Protein AF-A0A9P5UI09-F1 (afdb_monomer_lite)

Structure (mmCIF, N/CA/C/O backbone):
data_AF-A0A9P5UI09-F1
#
_entry.id   AF-A0A9P5UI09-F1
#
loop_
_atom_site.group_PDB
_atom_site.id
_atom_site.type_symbol
_atom_site.label_atom_id
_atom_site.label_alt_id
_atom_site.label_comp_id
_atom_site.label_asym_id
_atom_site.label_entity_id
_atom_site.label_seq_id
_atom_site.pdbx_PDB_ins_code
_atom_site.Cartn_x
_atom_site.Cartn_y
_atom_site.Cartn_z
_atom_si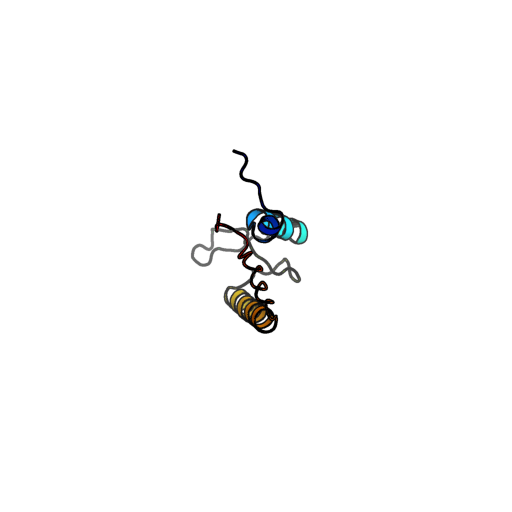te.occupancy
_atom_site.B_iso_or_equiv
_atom_site.auth_seq_id
_atom_site.auth_comp_id
_atom_site.auth_asym_id
_atom_site.auth_atom_id
_atom_site.pdbx_PDB_model_num
ATOM 1 N N . MET A 1 1 ? 8.221 21.945 28.115 1.00 34.16 1 MET A N 1
ATOM 2 C CA . MET A 1 1 ? 7.218 20.974 28.604 1.00 34.16 1 MET A CA 1
ATOM 3 C C . MET A 1 1 ? 7.232 19.784 27.663 1.00 34.16 1 MET A C 1
ATOM 5 O O . MET A 1 1 ? 7.188 20.030 26.461 1.00 34.16 1 MET A O 1
ATOM 9 N N . PRO A 1 2 ? 7.373 18.535 28.134 1.00 44.19 2 PRO A N 1
ATOM 10 C CA . PRO A 1 2 ? 7.250 17.401 27.233 1.00 44.19 2 PRO A CA 1
ATOM 11 C C . PRO A 1 2 ? 5.795 17.365 26.759 1.00 44.19 2 PRO A C 1
ATOM 13 O O . PRO A 1 2 ? 4.876 17.337 27.575 1.00 44.19 2 PRO A O 1
ATOM 16 N N . VAL A 1 3 ? 5.585 17.446 25.446 1.00 49.31 3 VAL A N 1
ATOM 17 C CA . VAL A 1 3 ? 4.269 17.238 24.838 1.00 49.31 3 VAL A CA 1
ATOM 18 C C . VAL A 1 3 ? 3.899 15.792 25.143 1.00 49.31 3 VAL A C 1
ATOM 20 O O . VAL A 1 3 ? 4.460 14.868 24.554 1.00 49.31 3 VAL A O 1
ATOM 23 N N . GLY A 1 4 ? 3.039 15.597 26.141 1.00 42.91 4 GLY A N 1
ATOM 24 C CA . GLY A 1 4 ? 2.504 14.288 26.478 1.00 42.91 4 GLY A CA 1
ATOM 25 C C . GLY A 1 4 ? 1.780 13.748 25.255 1.00 42.91 4 GLY A C 1
ATOM 26 O O . GLY A 1 4 ? 0.707 14.237 24.922 1.00 42.91 4 GLY A O 1
ATOM 27 N N . ARG A 1 5 ? 2.384 12.776 24.562 1.00 55.16 5 ARG A N 1
ATOM 28 C CA . ARG A 1 5 ? 1.680 12.002 23.538 1.00 55.16 5 ARG A CA 1
ATOM 29 C C . ARG A 1 5 ? 0.588 11.237 24.266 1.00 55.16 5 ARG A C 1
ATOM 31 O O . ARG A 1 5 ? 0.896 10.372 25.089 1.00 55.16 5 ARG A O 1
ATOM 38 N N . HIS A 1 6 ? -0.670 11.569 24.012 1.00 55.47 6 HIS A N 1
ATOM 39 C CA . HIS A 1 6 ? -1.768 10.771 24.522 1.00 55.47 6 HIS A CA 1
ATOM 40 C C . HIS A 1 6 ? -1.616 9.361 23.915 1.00 55.47 6 HIS A C 1
ATOM 42 O O . HIS A 1 6 ? -1.291 9.249 22.732 1.00 55.47 6 HIS A O 1
ATOM 48 N N . PRO A 1 7 ? -1.836 8.257 24.651 1.00 58.25 7 PRO A N 1
ATOM 49 C CA . PRO A 1 7 ? -1.684 6.898 24.107 1.00 58.25 7 PRO A CA 1
ATOM 50 C C . PRO A 1 7 ? -2.529 6.641 22.847 1.00 58.25 7 PRO A C 1
ATOM 52 O O . PRO A 1 7 ? -2.218 5.765 22.045 1.00 58.25 7 PRO A O 1
ATOM 55 N N . GLN A 1 8 ? -3.595 7.425 22.670 1.00 59.00 8 GLN A N 1
ATOM 56 C CA . GLN A 1 8 ? -4.475 7.409 21.502 1.00 59.00 8 GLN A CA 1
ATOM 57 C C . GLN A 1 8 ? -3.845 8.070 20.262 1.00 59.00 8 GLN A C 1
ATOM 59 O O . GLN A 1 8 ? -4.149 7.654 19.147 1.00 59.00 8 GLN A O 1
ATOM 64 N N . ASP A 1 9 ? -2.915 9.015 20.436 1.00 63.44 9 ASP A N 1
ATOM 65 C CA . ASP A 1 9 ? -2.207 9.692 19.336 1.00 63.44 9 ASP A CA 1
ATOM 66 C C . ASP A 1 9 ? -1.280 8.734 18.583 1.00 63.44 9 ASP A C 1
ATOM 68 O O . ASP A 1 9 ? -0.962 8.951 17.414 1.00 63.44 9 ASP A O 1
ATOM 72 N N . LYS A 1 10 ? -0.881 7.635 19.239 1.00 66.25 10 LYS A N 1
ATOM 73 C CA . LYS A 1 10 ? -0.064 6.573 18.649 1.00 66.25 10 LYS A CA 1
ATOM 74 C C . LYS A 1 10 ? -0.701 6.016 17.371 1.00 66.25 10 LYS A C 1
ATOM 76 O O . LYS A 1 10 ? -0.036 5.883 16.350 1.00 66.25 10 LYS A O 1
ATOM 81 N N . TYR A 1 11 ? -2.011 5.767 17.404 1.00 70.50 11 TYR A N 1
ATOM 82 C CA . TYR A 1 11 ? -2.760 5.218 16.268 1.00 70.50 11 TYR A CA 1
ATOM 83 C C . TYR A 1 11 ? -3.056 6.253 15.173 1.00 70.50 11 TYR A C 1
ATOM 85 O O . TYR A 1 11 ? -3.449 5.884 14.070 1.00 70.50 11 TYR A O 1
ATOM 93 N N . LEU A 1 12 ? -2.855 7.541 15.463 1.00 78.69 12 LEU A N 1
ATOM 94 C CA . LEU A 1 12 ? -2.981 8.639 14.502 1.00 78.69 12 LEU A CA 1
ATOM 95 C C . LEU A 1 12 ? -1.621 9.047 13.907 1.00 78.69 12 LEU A C 1
ATOM 97 O O . LEU A 1 12 ? -1.559 9.870 12.991 1.00 78.69 12 LEU A O 1
ATOM 101 N N . CYS A 1 13 ? -0.521 8.470 14.397 1.00 83.94 13 CYS A N 1
ATOM 102 C CA . CYS A 1 13 ? 0.822 8.773 13.933 1.00 83.94 13 CYS A CA 1
ATOM 103 C C . CYS A 1 13 ? 1.113 8.084 12.591 1.00 83.94 13 CYS A C 1
ATOM 105 O O . CYS A 1 13 ? 1.382 6.884 12.520 1.00 83.94 13 CYS A O 1
ATOM 107 N N . HIS A 1 14 ? 1.121 8.867 11.510 1.00 81.94 14 HIS A N 1
ATOM 108 C CA . HIS A 1 14 ? 1.407 8.381 10.156 1.00 81.94 14 HIS A CA 1
ATOM 109 C C . HIS A 1 14 ? 2.804 7.751 10.018 1.00 81.94 14 HIS A C 1
ATOM 111 O O . HIS A 1 14 ? 2.970 6.808 9.246 1.00 81.94 14 HIS A O 1
ATOM 117 N N . VAL A 1 15 ? 3.799 8.234 10.774 1.00 85.88 15 VAL A N 1
ATOM 118 C CA . VAL A 1 15 ? 5.158 7.666 10.767 1.00 85.88 15 VAL A CA 1
ATOM 119 C C . VAL A 1 15 ? 5.159 6.260 11.362 1.00 85.88 15 VAL A C 1
ATOM 121 O O . VAL A 1 15 ? 5.722 5.347 10.764 1.00 85.88 15 VAL A O 1
ATOM 124 N N . GLU A 1 16 ? 4.500 6.058 12.505 1.00 86.06 16 GLU A N 1
ATOM 125 C CA . GLU A 1 16 ? 4.418 4.735 13.135 1.00 86.06 16 GLU A CA 1
ATOM 126 C C . GLU A 1 16 ? 3.627 3.751 12.268 1.00 86.06 16 GLU A C 1
ATOM 128 O O . GLU A 1 16 ? 4.083 2.629 12.049 1.00 86.06 16 GLU A O 1
ATOM 133 N N . ALA A 1 17 ? 2.512 4.197 11.678 1.00 85.56 17 ALA A N 1
ATOM 134 C CA . ALA A 1 17 ? 1.747 3.396 10.726 1.00 85.56 17 ALA A CA 1
ATOM 135 C C . ALA A 1 17 ? 2.589 2.987 9.503 1.00 85.56 17 ALA A C 1
ATOM 137 O O . ALA A 1 17 ? 2.500 1.851 9.037 1.00 85.56 17 ALA A O 1
ATOM 138 N N . TYR A 1 18 ? 3.435 3.890 8.995 1.00 85.12 18 TYR A N 1
ATOM 139 C CA . TYR A 1 18 ? 4.335 3.588 7.884 1.00 85.12 18 TYR A CA 1
ATOM 140 C C . TYR A 1 18 ? 5.415 2.570 8.268 1.00 85.12 18 TYR A C 1
ATOM 142 O O . TYR A 1 18 ? 5.667 1.648 7.497 1.00 85.12 18 TYR A O 1
ATOM 150 N N . LEU A 1 19 ? 6.026 2.689 9.451 1.00 85.69 19 LEU A N 1
ATOM 151 C CA . LEU A 1 19 ? 7.032 1.734 9.936 1.00 85.69 19 LEU A CA 1
ATOM 152 C C . LEU A 1 19 ? 6.448 0.330 10.144 1.00 85.69 19 LEU A C 1
ATOM 154 O O . LEU A 1 19 ? 7.075 -0.668 9.791 1.00 85.69 19 LEU A O 1
ATOM 158 N N . GLU A 1 20 ? 5.233 0.239 10.682 1.00 87.00 20 GLU A N 1
ATOM 159 C CA . GLU A 1 20 ? 4.535 -1.039 10.819 1.00 87.00 20 GLU A CA 1
ATOM 160 C C . GLU A 1 20 ? 4.138 -1.629 9.457 1.00 87.00 20 GLU A C 1
ATOM 162 O O . GLU A 1 20 ? 4.212 -2.838 9.240 1.00 87.00 20 GLU A O 1
ATOM 167 N N . TYR A 1 21 ? 3.732 -0.785 8.512 1.00 85.88 21 TYR A N 1
ATOM 168 C CA . TYR A 1 21 ? 3.447 -1.212 7.149 1.00 85.88 21 TYR A CA 1
ATOM 169 C C . TYR A 1 21 ? 4.708 -1.749 6.453 1.00 85.88 21 TYR A C 1
ATOM 171 O O . TYR A 1 21 ? 4.668 -2.820 5.841 1.00 85.88 21 TYR A O 1
ATOM 179 N N . THR A 1 22 ? 5.839 -1.044 6.547 1.00 83.12 22 THR A N 1
ATOM 180 C CA . THR A 1 22 ? 7.066 -1.450 5.853 1.00 83.12 22 THR A CA 1
ATOM 181 C C . THR A 1 22 ? 7.653 -2.731 6.429 1.00 83.12 22 THR A C 1
ATOM 183 O O . THR A 1 22 ? 8.084 -3.575 5.645 1.00 83.12 22 THR A O 1
ATOM 186 N N . SER A 1 23 ? 7.575 -2.947 7.747 1.00 84.38 23 SER A N 1
ATOM 187 C CA . SER A 1 23 ? 8.032 -4.195 8.378 1.00 84.38 23 SER A CA 1
ATOM 188 C C . SER A 1 23 ? 7.273 -5.439 7.898 1.00 84.38 23 SER A C 1
ATOM 190 O O . SER A 1 23 ? 7.809 -6.541 7.936 1.00 84.38 23 SER A O 1
ATOM 192 N N . ARG A 1 24 ? 6.040 -5.279 7.397 1.00 79.00 24 ARG A N 1
ATOM 193 C CA . ARG A 1 24 ? 5.210 -6.382 6.877 1.00 79.00 24 ARG A CA 1
ATOM 194 C C . ARG A 1 24 ? 5.417 -6.657 5.381 1.00 79.00 24 ARG A C 1
ATOM 196 O O . 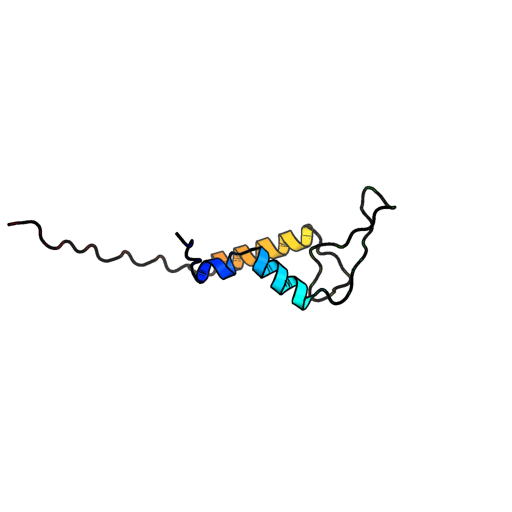ARG A 1 24 ? 5.039 -7.725 4.891 1.00 79.00 24 ARG A O 1
ATOM 203 N N . ILE A 1 25 ? 5.948 -5.694 4.622 1.00 74.62 25 ILE A N 1
ATOM 204 C CA . ILE A 1 25 ? 5.910 -5.720 3.146 1.00 74.62 25 ILE A CA 1
ATOM 205 C C . ILE A 1 25 ? 7.296 -5.629 2.503 1.00 74.62 25 ILE A C 1
ATOM 207 O O . ILE A 1 25 ? 7.493 -6.169 1.413 1.00 74.62 25 ILE A O 1
ATOM 211 N N . VAL A 1 26 ? 8.263 -4.975 3.143 1.00 65.31 26 VAL A N 1
ATOM 212 C CA . VAL A 1 26 ? 9.546 -4.614 2.526 1.00 65.31 26 VAL A CA 1
ATOM 213 C C . VAL A 1 26 ? 10.607 -5.680 2.801 1.00 65.31 26 VAL A C 1
ATOM 215 O O . VAL A 1 26 ? 11.582 -5.429 3.492 1.00 65.31 26 VAL A O 1
ATOM 218 N N . ASP A 1 27 ? 10.449 -6.857 2.198 1.00 65.69 27 ASP A N 1
ATOM 219 C CA . ASP A 1 27 ? 11.556 -7.827 2.098 1.00 65.69 27 ASP A CA 1
ATOM 220 C C . ASP A 1 27 ? 12.337 -7.647 0.784 1.00 65.69 27 ASP A C 1
ATOM 222 O O . ASP A 1 27 ? 13.462 -8.116 0.635 1.00 65.69 27 ASP A O 1
ATOM 226 N N . THR A 1 28 ? 11.758 -6.965 -0.215 1.00 69.88 28 THR A N 1
ATOM 227 C CA . THR A 1 28 ? 12.396 -6.771 -1.528 1.00 69.88 28 THR A CA 1
ATOM 228 C C . THR A 1 28 ? 12.005 -5.429 -2.166 1.00 69.88 28 THR A C 1
ATOM 230 O O . THR A 1 28 ? 10.814 -5.082 -2.213 1.00 69.88 28 THR A O 1
ATOM 233 N N . PRO A 1 29 ? 12.964 -4.642 -2.690 1.00 75.62 29 PRO A N 1
ATOM 234 C CA . PRO A 1 29 ? 12.672 -3.448 -3.483 1.00 75.62 29 PRO A CA 1
ATOM 235 C C . PRO A 1 29 ? 11.892 -3.801 -4.760 1.00 75.62 29 PRO A C 1
ATOM 237 O O . PRO A 1 29 ? 12.253 -4.730 -5.472 1.00 75.62 29 PRO A O 1
ATOM 240 N N . LEU A 1 30 ? 10.846 -3.037 -5.077 1.00 81.44 30 LEU A N 1
ATOM 241 C CA . LEU A 1 30 ? 10.109 -3.122 -6.337 1.00 81.44 30 LEU A CA 1
ATOM 242 C C . LEU A 1 30 ? 10.489 -1.890 -7.140 1.00 81.44 30 LEU A C 1
ATOM 244 O O . LEU A 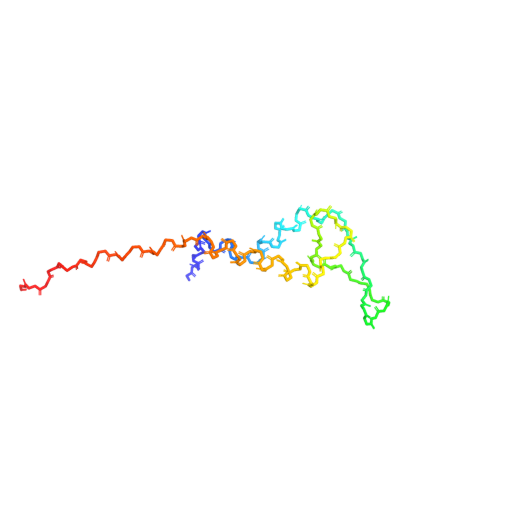1 30 ? 10.165 -0.778 -6.735 1.00 81.44 30 LEU A O 1
ATOM 248 N N . LYS A 1 31 ? 11.194 -2.074 -8.251 1.00 85.19 31 LYS A N 1
ATOM 249 C CA . LYS A 1 31 ? 11.522 -0.971 -9.152 1.00 85.19 31 LYS A CA 1
ATOM 250 C C . LYS A 1 31 ? 10.403 -0.829 -10.172 1.00 85.19 31 LYS A C 1
ATOM 252 O O . LYS A 1 31 ? 10.103 -1.776 -10.893 1.00 85.19 31 LYS A O 1
ATOM 257 N N . VAL A 1 32 ? 9.788 0.345 -10.214 1.00 85.38 32 VAL A N 1
ATOM 258 C CA . VAL A 1 32 ? 8.708 0.673 -11.148 1.00 85.38 32 VAL A CA 1
ATOM 259 C C . VAL A 1 32 ? 9.159 1.848 -12.000 1.00 85.38 32 VAL A C 1
ATOM 261 O O . VAL A 1 32 ? 9.730 2.803 -11.475 1.00 85.38 32 VAL A O 1
ATOM 264 N N . GLY A 1 33 ? 8.927 1.772 -13.309 1.00 86.06 33 GLY A N 1
ATOM 265 C CA . GLY A 1 33 ? 9.212 2.876 -14.223 1.00 86.06 33 GLY A CA 1
ATOM 266 C C . GLY A 1 33 ? 8.283 4.064 -13.975 1.00 86.06 33 GLY A C 1
ATOM 267 O O . GLY A 1 33 ? 7.093 3.894 -13.691 1.00 86.06 33 GLY A O 1
ATOM 268 N N . HIS A 1 34 ? 8.815 5.277 -14.073 1.00 84.94 34 HIS A N 1
ATOM 269 C CA . HIS A 1 34 ? 8.026 6.490 -13.959 1.00 84.94 34 HIS A CA 1
ATOM 270 C C . HIS A 1 34 ? 7.220 6.733 -15.239 1.00 84.94 34 HIS A C 1
ATOM 272 O O . HIS A 1 34 ? 7.744 6.719 -16.347 1.00 84.94 34 HIS A O 1
ATOM 278 N N . HIS A 1 35 ? 5.924 7.009 -15.090 1.00 82.00 35 HIS A N 1
ATOM 279 C CA . HIS A 1 35 ? 5.002 7.157 -16.225 1.00 82.00 35 HIS A CA 1
ATOM 280 C C . HIS A 1 35 ? 5.362 8.282 -17.214 1.00 82.00 35 HIS A C 1
ATOM 282 O O . HIS A 1 35 ? 4.942 8.220 -18.364 1.00 82.00 35 HIS A O 1
ATOM 288 N N . LYS A 1 36 ? 6.111 9.305 -16.777 1.00 86.38 36 LYS A N 1
ATOM 289 C CA . LYS A 1 36 ? 6.581 10.410 -17.640 1.00 86.38 36 LYS A CA 1
ATOM 290 C C . LYS A 1 36 ? 8.046 10.290 -18.052 1.00 86.38 36 LYS A C 1
ATOM 292 O O . LYS A 1 36 ? 8.473 11.038 -18.918 1.00 86.38 36 LYS A O 1
ATOM 297 N N . ASP A 1 37 ? 8.809 9.411 -17.405 1.00 90.19 37 ASP A N 1
ATOM 298 C CA . ASP A 1 37 ? 10.239 9.241 -17.669 1.00 90.19 37 ASP A CA 1
ATOM 299 C C . ASP A 1 37 ? 10.601 7.749 -17.576 1.00 90.19 37 ASP A C 1
ATOM 301 O O . ASP A 1 37 ? 10.800 7.230 -16.474 1.00 90.19 37 ASP A O 1
ATOM 305 N N . PRO A 1 38 ? 10.675 7.043 -18.717 1.00 83.12 38 PRO A N 1
ATOM 306 C CA . PRO A 1 38 ? 10.974 5.614 -18.757 1.00 83.12 38 PRO A CA 1
ATOM 307 C C . PRO A 1 38 ? 12.350 5.244 -18.188 1.00 83.12 38 PRO A C 1
ATOM 309 O O . PRO A 1 38 ? 12.533 4.110 -17.748 1.00 83.12 38 PRO A O 1
ATOM 312 N N . ASN A 1 39 ? 13.305 6.181 -18.179 1.00 90.31 39 ASN A N 1
ATOM 313 C CA . ASN A 1 39 ? 14.653 5.955 -17.652 1.00 90.31 39 ASN A CA 1
ATOM 314 C C . ASN A 1 39 ? 14.713 6.137 -16.132 1.00 90.31 39 ASN A C 1
ATOM 316 O O . ASN A 1 39 ? 15.663 5.696 -15.482 1.00 90.31 39 ASN A O 1
ATOM 320 N N . HIS A 1 40 ? 13.694 6.766 -15.548 1.00 90.00 40 HIS A N 1
ATOM 321 C CA . HIS A 1 40 ? 13.589 6.943 -14.115 1.00 90.00 40 HIS A CA 1
ATOM 322 C C . HIS A 1 40 ? 12.801 5.792 -13.487 1.00 90.00 40 HIS A C 1
ATOM 324 O O . HIS A 1 40 ? 11.602 5.624 -13.715 1.00 90.00 40 HIS A O 1
ATOM 330 N N . THR A 1 41 ? 13.466 5.007 -12.639 1.00 89.19 41 THR A N 1
ATOM 331 C CA . THR A 1 41 ? 12.801 3.996 -11.808 1.00 89.19 41 THR A CA 1
ATOM 332 C C . THR A 1 41 ? 12.716 4.457 -10.365 1.00 89.19 41 THR A C 1
ATOM 334 O O . THR A 1 41 ? 13.692 4.977 -9.829 1.00 89.19 41 THR A O 1
ATOM 337 N N . PHE A 1 42 ? 11.597 4.181 -9.703 1.00 86.12 42 PHE A N 1
ATOM 338 C CA . PHE A 1 42 ? 11.403 4.480 -8.288 1.00 86.12 42 PHE A CA 1
ATOM 339 C C . PHE A 1 42 ? 10.860 3.262 -7.535 1.00 86.12 42 PHE A C 1
ATOM 341 O O . PHE A 1 42 ? 10.348 2.312 -8.133 1.00 86.12 42 PHE A O 1
ATOM 348 N N . ASN A 1 43 ? 10.982 3.293 -6.208 1.00 85.12 43 ASN A N 1
ATOM 349 C CA . ASN A 1 43 ? 10.376 2.305 -5.323 1.00 85.12 43 ASN A CA 1
ATOM 350 C C . ASN A 1 43 ? 9.067 2.880 -4.757 1.00 85.12 43 ASN A C 1
ATOM 352 O O . ASN A 1 43 ? 9.117 3.876 -4.033 1.00 85.12 43 ASN A O 1
ATOM 356 N N . PRO A 1 44 ? 7.895 2.314 -5.086 1.00 82.62 44 PRO A N 1
ATOM 357 C CA . PRO A 1 44 ? 6.620 2.847 -4.630 1.00 82.62 44 PRO A CA 1
ATOM 358 C C . PRO A 1 44 ? 6.470 2.685 -3.115 1.00 82.62 44 PRO A C 1
ATOM 360 O O . PRO A 1 44 ? 6.685 1.599 -2.572 1.00 82.62 44 PRO A O 1
ATOM 363 N N . SER A 1 45 ? 6.024 3.752 -2.447 1.00 78.88 45 SER A N 1
ATOM 364 C CA . SER A 1 45 ? 5.800 3.774 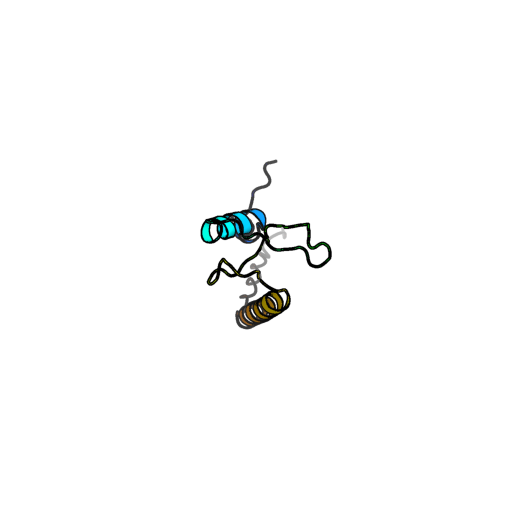-0.995 1.00 78.88 45 SER A CA 1
ATOM 365 C C . SER A 1 45 ? 4.676 2.836 -0.546 1.00 78.88 45 SER A C 1
ATOM 367 O O . SER A 1 45 ? 4.703 2.346 0.578 1.00 78.88 45 SER A O 1
ATOM 369 N N . MET A 1 46 ? 3.699 2.558 -1.421 1.00 82.06 46 MET A N 1
ATOM 370 C CA . MET A 1 46 ? 2.578 1.655 -1.147 1.00 82.06 46 MET A CA 1
ATOM 371 C C . MET A 1 46 ? 2.427 0.568 -2.219 1.00 82.06 46 MET A C 1
ATOM 373 O O . MET A 1 46 ? 2.436 0.828 -3.424 1.00 82.06 46 MET A O 1
ATOM 377 N N . ARG A 1 47 ? 2.242 -0.668 -1.760 1.00 82.00 47 ARG A N 1
ATOM 378 C CA . ARG A 1 47 ? 2.079 -1.900 -2.534 1.00 82.00 47 ARG A CA 1
ATOM 379 C C . ARG A 1 47 ? 0.930 -2.707 -1.948 1.00 82.00 47 ARG A C 1
ATOM 381 O O . ARG A 1 47 ? 0.495 -2.462 -0.823 1.00 82.00 47 ARG A O 1
ATOM 388 N N . PHE A 1 48 ? 0.443 -3.689 -2.695 1.00 76.75 48 PHE A N 1
ATOM 389 C CA . PHE A 1 48 ? -0.519 -4.626 -2.132 1.00 76.75 48 PHE A CA 1
ATOM 390 C C . PHE A 1 48 ? 0.153 -5.533 -1.097 1.00 76.75 48 PHE A C 1
ATOM 392 O O . PHE A 1 48 ? 1.194 -6.127 -1.353 1.00 76.75 48 PHE A O 1
ATOM 399 N N . THR A 1 49 ? -0.486 -5.685 0.064 1.00 73.56 49 THR A N 1
ATOM 400 C CA . THR A 1 49 ? -0.040 -6.602 1.127 1.00 73.56 49 THR A CA 1
ATOM 401 C C . THR A 1 49 ? -0.051 -8.060 0.677 1.00 73.56 49 THR A C 1
ATOM 403 O O . THR A 1 49 ? 0.852 -8.812 1.027 1.00 73.56 49 THR A O 1
ATOM 406 N N . LYS A 1 50 ? -1.055 -8.454 -0.120 1.00 76.06 50 LYS A N 1
ATOM 407 C CA . LYS A 1 50 ? -1.189 -9.816 -0.666 1.00 76.06 50 LYS A CA 1
ATOM 408 C C . LYS A 1 50 ? -0.281 -10.084 -1.867 1.00 76.06 50 LYS A C 1
ATOM 410 O O . LYS A 1 50 ? 0.152 -11.211 -2.053 1.00 76.06 50 LYS A O 1
ATOM 415 N N . ASP A 1 51 ? -0.012 -9.062 -2.679 1.00 81.06 51 ASP A N 1
ATOM 416 C CA . ASP A 1 51 ? 0.832 -9.162 -3.872 1.00 81.06 51 ASP A CA 1
ATOM 417 C C . ASP A 1 51 ? 1.880 -8.045 -3.853 1.00 81.06 51 ASP A C 1
ATOM 419 O O . ASP A 1 51 ? 1.686 -6.955 -4.399 1.00 81.06 51 ASP A O 1
ATOM 423 N N . LYS A 1 52 ? 3.008 -8.336 -3.197 1.00 76.69 52 LYS A N 1
ATOM 424 C CA . LYS A 1 52 ? 4.103 -7.385 -2.956 1.00 76.69 52 LYS A CA 1
ATOM 425 C C . LYS A 1 52 ? 4.799 -6.916 -4.247 1.00 76.69 52 LYS A C 1
ATOM 427 O O . LYS A 1 52 ? 5.603 -5.982 -4.190 1.00 76.69 52 LYS A O 1
ATOM 432 N N . THR A 1 53 ? 4.498 -7.540 -5.394 1.00 79.94 53 THR A N 1
ATOM 433 C CA . THR A 1 53 ? 5.021 -7.174 -6.723 1.00 79.94 53 THR A CA 1
ATOM 434 C C . THR A 1 53 ? 4.188 -6.090 -7.408 1.00 79.94 53 THR A C 1
ATOM 436 O O . THR A 1 53 ? 4.640 -5.473 -8.372 1.00 79.94 53 THR A O 1
ATOM 439 N N . LYS A 1 54 ? 2.976 -5.817 -6.906 1.00 80.25 54 LYS A N 1
ATOM 440 C CA . LYS A 1 54 ? 2.046 -4.857 -7.501 1.00 80.25 54 LYS A CA 1
ATOM 441 C C . LYS A 1 54 ? 1.954 -3.568 -6.695 1.00 80.25 54 LYS A C 1
ATOM 443 O O . LYS A 1 54 ? 1.810 -3.563 -5.472 1.00 80.25 54 LYS A O 1
ATOM 448 N N . VAL A 1 55 ? 1.952 -2.456 -7.424 1.00 83.06 55 VAL A N 1
ATOM 449 C CA . VAL A 1 55 ? 1.715 -1.116 -6.876 1.00 83.06 55 VAL A CA 1
ATOM 450 C C . VAL A 1 55 ? 0.239 -0.946 -6.537 1.00 83.06 55 VAL A C 1
ATOM 452 O O . VAL A 1 55 ? -0.625 -1.294 -7.346 1.00 83.06 55 VAL A O 1
ATOM 455 N N . ALA A 1 56 ? -0.053 -0.360 -5.376 1.00 82.50 56 ALA A N 1
ATOM 456 C CA . ALA A 1 56 ? -1.412 0.048 -5.043 1.00 82.50 56 ALA A CA 1
ATOM 457 C C . ALA A 1 56 ? -1.838 1.208 -5.962 1.00 82.50 56 ALA A C 1
ATOM 459 O O . ALA A 1 56 ? -1.281 2.303 -5.899 1.00 82.50 56 ALA A O 1
ATOM 460 N N . ARG A 1 57 ? -2.811 0.967 -6.849 1.00 80.88 57 ARG A N 1
ATOM 461 C CA . ARG A 1 57 ? -3.333 1.998 -7.761 1.00 80.88 57 ARG A CA 1
ATOM 462 C C . ARG A 1 57 ? -4.282 2.939 -7.024 1.00 80.88 57 ARG A C 1
ATOM 464 O O . ARG A 1 57 ? -5.003 2.512 -6.123 1.00 80.88 57 ARG A O 1
ATOM 471 N N . VAL A 1 58 ? -4.347 4.193 -7.478 1.00 80.06 58 VAL A N 1
ATOM 472 C CA . VAL A 1 58 ? -5.249 5.225 -6.927 1.00 80.06 58 VAL A CA 1
ATOM 473 C C . VAL A 1 58 ? -6.695 4.732 -6.872 1.00 80.06 58 VAL A C 1
ATOM 475 O O . VAL A 1 58 ? -7.329 4.834 -5.829 1.00 80.06 58 VAL A O 1
ATOM 478 N N . SER A 1 59 ? -7.188 4.109 -7.947 1.00 81.75 59 SER A N 1
ATOM 479 C CA . SER A 1 59 ? -8.549 3.562 -7.998 1.00 81.75 59 SER A CA 1
ATOM 480 C C . SER A 1 59 ? -8.822 2.537 -6.895 1.00 81.75 59 SER A C 1
ATOM 482 O O . SER A 1 59 ? -9.903 2.527 -6.312 1.00 81.75 59 SER A O 1
ATOM 484 N N . THR A 1 60 ? -7.841 1.701 -6.557 1.00 83.00 60 THR A N 1
ATOM 485 C CA . THR A 1 60 ? -7.980 0.717 -5.481 1.00 83.00 60 THR A CA 1
ATOM 486 C C . THR A 1 60 ? -7.963 1.371 -4.103 1.00 83.00 60 THR A C 1
ATOM 488 O O . THR A 1 60 ? -8.750 0.992 -3.238 1.00 83.00 60 THR A O 1
ATOM 491 N N . ILE A 1 61 ? -7.122 2.391 -3.907 1.00 84.12 61 ILE A N 1
ATOM 492 C CA . ILE A 1 61 ? -7.101 3.187 -2.672 1.00 84.12 61 ILE A CA 1
ATOM 493 C C . ILE A 1 61 ? -8.465 3.853 -2.454 1.00 84.12 61 ILE A C 1
ATOM 495 O O . ILE A 1 61 ? -9.003 3.789 -1.351 1.00 84.12 61 ILE A O 1
ATOM 499 N N . SER A 1 62 ? -9.072 4.414 -3.505 1.00 85.56 62 SER A N 1
ATOM 500 C CA . SER A 1 62 ? -10.411 5.012 -3.431 1.00 85.56 62 SER A CA 1
ATOM 501 C C . SER A 1 62 ? -11.474 4.009 -2.974 1.00 85.56 62 SER A C 1
ATOM 503 O O . SER A 1 62 ? -12.286 4.336 -2.110 1.00 85.56 62 SER A O 1
ATOM 505 N N . VAL A 1 63 ? -11.446 2.772 -3.484 1.00 86.81 63 VAL A N 1
ATOM 506 C CA . VAL A 1 63 ? -12.370 1.708 -3.050 1.00 86.81 63 VAL A CA 1
ATOM 507 C C . VAL A 1 63 ? -12.186 1.386 -1.564 1.00 86.81 63 VAL A C 1
ATOM 509 O O . VAL A 1 63 ? -13.174 1.288 -0.834 1.00 86.81 63 VAL A O 1
ATOM 512 N N . TYR A 1 64 ? -10.942 1.282 -1.084 1.00 87.06 64 TYR A N 1
ATOM 513 C CA . TYR A 1 64 ? -10.677 1.049 0.338 1.00 87.06 64 TYR A CA 1
ATOM 514 C C . TYR A 1 64 ? -11.149 2.205 1.224 1.00 87.06 64 TYR A C 1
ATOM 516 O O . TYR A 1 64 ? -11.751 1.953 2.265 1.00 87.06 64 TYR A O 1
ATOM 524 N N . MET A 1 65 ? -10.962 3.457 0.801 1.00 87.44 65 MET A N 1
ATOM 525 C CA . MET A 1 65 ? -11.441 4.629 1.546 1.00 87.44 65 MET A CA 1
ATOM 526 C C . MET A 1 65 ? -12.966 4.646 1.686 1.00 87.44 65 MET A C 1
ATOM 528 O O . MET A 1 65 ? -13.489 4.931 2.767 1.00 87.44 65 MET A O 1
ATOM 532 N N . VAL A 1 66 ? -13.692 4.287 0.623 1.00 88.31 66 VAL A N 1
ATOM 533 C CA . VAL A 1 66 ? -15.155 4.141 0.672 1.00 88.31 66 VAL A CA 1
ATOM 534 C C . VAL A 1 66 ? -15.556 3.027 1.641 1.00 88.31 66 VAL A C 1
ATOM 536 O O . VAL A 1 66 ? -16.461 3.226 2.452 1.00 88.31 66 VAL A O 1
ATOM 539 N N . GLY A 1 67 ? -14.871 1.881 1.597 1.00 87.81 67 GLY A N 1
ATOM 540 C CA . GLY A 1 67 ? -15.106 0.767 2.520 1.00 87.81 67 GLY A CA 1
ATOM 541 C C . GLY A 1 67 ? -14.904 1.158 3.986 1.00 87.81 67 GLY A C 1
ATOM 542 O O . GLY A 1 67 ? -15.802 0.956 4.799 1.00 87.81 67 GLY A O 1
ATOM 543 N N . ILE A 1 68 ? -13.774 1.792 4.310 1.00 86.81 68 ILE A N 1
ATOM 544 C CA . ILE A 1 68 ? -13.461 2.275 5.666 1.00 86.81 68 ILE A CA 1
ATOM 545 C C . ILE A 1 68 ? -14.519 3.278 6.138 1.00 86.81 68 ILE A C 1
ATOM 547 O O . ILE A 1 68 ? -15.014 3.181 7.257 1.00 86.81 68 ILE A O 1
ATOM 551 N N . THR A 1 69 ? -14.918 4.211 5.272 1.00 84.81 69 THR A N 1
ATOM 552 C CA . THR A 1 69 ? -15.915 5.233 5.616 1.00 84.81 69 THR A CA 1
ATOM 553 C C . THR A 1 69 ? -17.281 4.619 5.922 1.00 84.81 69 THR A C 1
ATOM 555 O O . THR A 1 69 ? -17.968 5.084 6.829 1.00 84.81 69 THR A O 1
ATOM 558 N N . ARG A 1 70 ? -17.686 3.569 5.196 1.00 85.81 70 ARG A N 1
ATOM 559 C CA . ARG A 1 70 ? -18.922 2.826 5.493 1.00 85.81 70 ARG A CA 1
ATOM 560 C C . ARG A 1 70 ? -18.840 2.137 6.855 1.00 85.81 70 ARG A C 1
ATOM 562 O O . ARG A 1 70 ? -19.721 2.350 7.675 1.00 85.81 70 ARG A O 1
ATOM 569 N N . LEU A 1 71 ? -17.733 1.448 7.142 1.00 83.38 71 LEU A N 1
ATOM 570 C CA . LEU A 1 71 ? -17.513 0.799 8.441 1.00 83.38 71 LEU A CA 1
ATOM 571 C C . LEU A 1 71 ? -17.575 1.785 9.618 1.00 83.38 71 LEU A C 1
ATOM 573 O O . LEU A 1 71 ? -18.103 1.443 10.669 1.00 83.38 71 LEU A O 1
ATOM 577 N N . ILE A 1 72 ? -17.071 3.011 9.444 1.00 78.75 72 ILE A N 1
ATOM 578 C CA . ILE A 1 72 ? -17.143 4.057 10.476 1.00 78.75 72 ILE A CA 1
ATOM 579 C C . ILE A 1 72 ? -18.578 4.566 10.658 1.00 78.75 72 ILE A C 1
ATOM 581 O O . ILE A 1 72 ? -18.990 4.804 11.787 1.00 78.75 72 ILE A O 1
ATOM 585 N N . LYS A 1 73 ? -19.347 4.738 9.574 1.00 65.56 73 LYS A N 1
ATOM 586 C CA . LYS A 1 73 ? -20.753 5.178 9.657 1.00 65.56 73 LYS A CA 1
ATOM 587 C C . LYS A 1 73 ? -21.641 4.155 10.363 1.00 65.56 73 LYS A C 1
ATOM 589 O O . LYS A 1 73 ? -22.539 4.551 11.100 1.00 65.56 73 LYS A O 1
ATOM 594 N N . ASP A 1 74 ? -21.355 2.873 10.161 1.00 62.94 74 ASP A N 1
ATOM 595 C CA . ASP A 1 74 ? -22.089 1.768 10.782 1.00 62.94 74 ASP A CA 1
ATOM 596 C C . ASP A 1 74 ? -21.626 1.493 12.228 1.00 62.94 74 ASP A C 1
ATOM 598 O O . ASP A 1 74 ? -22.274 0.746 12.961 1.00 62.94 74 ASP A O 1
ATOM 602 N N . PHE A 1 75 ? -20.538 2.133 12.676 1.00 59.09 75 PHE A N 1
ATOM 603 C CA . PHE A 1 75 ? -20.125 2.180 14.075 1.00 59.09 75 PHE A CA 1
ATOM 604 C C . PHE A 1 75 ? -20.754 3.406 14.755 1.00 59.09 75 PHE A C 1
ATOM 606 O O . PHE A 1 75 ? -20.284 4.530 14.553 1.00 59.09 75 PHE A O 1
ATOM 613 N N . PRO A 1 76 ? -21.782 3.253 15.611 1.00 57.88 76 PRO A N 1
ATOM 614 C CA . PRO A 1 76 ? -22.254 4.369 16.410 1.00 57.88 76 PRO A CA 1
ATOM 615 C C . PRO A 1 76 ? -21.138 4.754 17.384 1.00 57.88 76 PRO A C 1
ATOM 617 O O . PRO A 1 76 ? -20.909 4.084 18.393 1.00 57.88 76 PRO A O 1
ATOM 62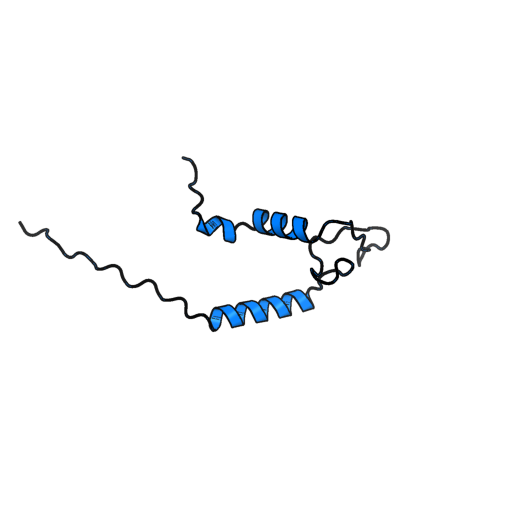0 N N . LEU A 1 77 ? -20.429 5.845 17.091 1.00 57.53 77 LEU A N 1
ATOM 621 C CA . LEU A 1 77 ? -19.606 6.526 18.080 1.00 57.53 77 LEU A CA 1
ATOM 622 C C . LEU A 1 77 ? -20.554 6.910 19.216 1.00 57.53 77 LEU A C 1
ATOM 624 O O . LEU A 1 77 ? -21.350 7.840 19.071 1.00 57.53 77 LEU A O 1
ATOM 628 N N . LYS A 1 78 ? -20.526 6.153 20.324 1.00 56.97 78 LYS A N 1
ATOM 629 C CA . LYS A 1 78 ? -21.222 6.528 21.558 1.00 56.97 78 LYS A CA 1
ATOM 630 C C . LYS A 1 78 ? -20.818 7.969 21.844 1.00 56.97 78 LYS A C 1
ATOM 632 O O . LYS A 1 78 ? -19.658 8.225 22.166 1.00 56.97 78 LYS A O 1
ATOM 637 N N . LYS A 1 79 ? -21.754 8.908 21.664 1.00 57.84 79 LYS A N 1
ATOM 638 C CA . LYS A 1 79 ? -21.542 10.300 22.059 1.00 57.84 79 LYS A CA 1
ATOM 639 C C . LYS A 1 79 ? -21.051 10.265 23.509 1.00 57.84 79 LYS A C 1
ATOM 641 O O . LYS A 1 79 ? -21.660 9.541 24.302 1.00 57.84 79 LYS A O 1
ATOM 646 N N . PRO A 1 80 ? -19.958 10.962 23.859 1.00 58.25 80 PRO A N 1
ATOM 647 C CA . PRO A 1 80 ? -19.537 11.019 25.248 1.00 58.25 80 PRO A CA 1
ATOM 648 C C . PRO A 1 80 ? -20.723 11.533 26.064 1.00 58.25 80 PRO A C 1
ATOM 650 O O . PRO A 1 80 ? -21.287 12.579 25.733 1.00 58.25 80 PRO A O 1
ATOM 653 N N . SER A 1 81 ? -21.151 10.757 27.065 1.00 55.44 81 SER A N 1
ATOM 654 C CA . SER A 1 81 ? -22.230 11.174 27.958 1.00 55.44 81 SER A CA 1
ATOM 655 C C . SER A 1 81 ? -21.888 12.555 28.516 1.00 55.44 81 SER A C 1
ATOM 657 O O . SER A 1 81 ? -20.735 12.765 28.913 1.00 55.44 81 SER A O 1
ATOM 659 N N . PRO A 1 82 ? -22.840 13.502 28.534 1.00 62.75 82 PRO A N 1
ATOM 660 C CA . PRO A 1 82 ? -22.598 14.801 29.137 1.00 62.75 82 PRO A CA 1
ATOM 661 C C . PRO A 1 82 ? -22.121 14.579 30.574 1.00 62.75 82 PRO A C 1
ATOM 663 O O . PRO A 1 82 ? -22.757 13.856 31.344 1.00 62.75 82 PRO A O 1
ATOM 666 N N . LYS A 1 83 ? -20.952 15.138 30.910 1.00 69.44 83 LYS A N 1
ATOM 667 C CA . LYS A 1 83 ? -20.448 15.111 32.286 1.00 69.44 83 LYS A CA 1
ATOM 668 C C . LYS A 1 83 ? -21.509 15.766 33.177 1.00 69.44 83 LYS A C 1
ATOM 670 O O . LYS A 1 83 ? -22.020 16.817 32.783 1.00 69.44 83 LYS A O 1
ATOM 675 N N . PRO A 1 84 ? -21.840 15.191 34.344 1.00 55.06 84 PRO A N 1
ATOM 676 C CA . PRO A 1 84 ? -22.732 15.853 35.281 1.00 55.06 84 PRO A CA 1
ATOM 677 C C . PRO A 1 84 ? -22.140 17.222 35.626 1.00 55.06 84 PRO A C 1
ATOM 679 O O . PRO A 1 84 ? -21.003 17.326 36.090 1.00 55.06 84 PRO A O 1
ATOM 682 N N . GLN A 1 85 ? -22.894 18.281 35.330 1.00 5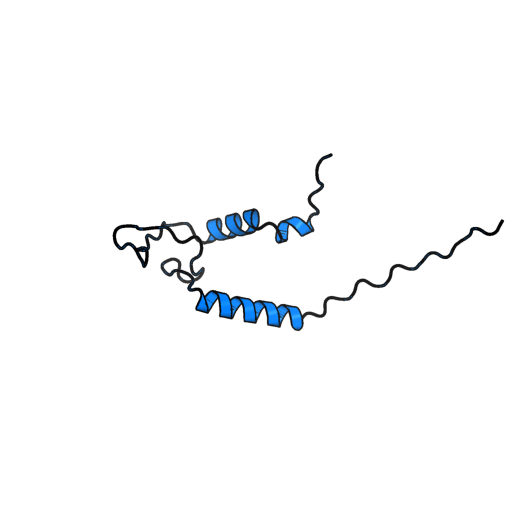6.72 85 GLN A N 1
ATOM 683 C CA . GLN A 1 85 ? -22.597 19.614 35.828 1.00 56.72 85 GLN A CA 1
ATOM 684 C C . GLN A 1 85 ? -22.822 19.567 37.339 1.00 56.72 85 GLN A C 1
ATOM 686 O O . GLN A 1 85 ? -23.958 19.474 37.797 1.00 56.72 85 GLN A O 1
ATOM 691 N N . ASN A 1 86 ? -21.738 19.584 38.114 1.00 58.16 86 ASN A N 1
ATOM 692 C CA . ASN A 1 86 ? -21.810 19.840 39.547 1.00 58.16 86 ASN A CA 1
ATOM 693 C C . ASN A 1 86 ? -22.295 21.284 39.748 1.00 58.16 86 ASN A C 1
ATOM 695 O O . ASN A 1 86 ? -21.490 22.205 39.855 1.00 58.16 86 ASN A O 1
ATOM 699 N N . HIS A 1 87 ? -23.611 21.487 39.782 1.00 54.81 87 HIS A N 1
ATOM 700 C CA . HIS A 1 87 ? -24.206 22.656 40.419 1.00 54.81 87 HIS A CA 1
ATOM 701 C C . HIS A 1 87 ? -24.139 22.432 41.930 1.00 54.81 87 HIS A C 1
ATOM 703 O O . HIS A 1 87 ? -25.041 21.858 42.534 1.00 54.81 87 HIS A O 1
ATOM 709 N N . GLY A 1 88 ? -23.015 22.824 42.524 1.00 52.06 88 GLY A N 1
ATOM 710 C CA . GLY A 1 88 ? -22.775 22.715 43.955 1.00 52.06 88 GLY A CA 1
ATOM 711 C C . GLY A 1 88 ? -22.053 23.944 44.489 1.00 52.06 88 GLY A C 1
ATOM 712 O O . GLY A 1 88 ? -20.843 24.048 44.337 1.00 52.06 88 GLY A O 1
ATOM 713 N N . LEU A 1 89 ? -22.835 24.800 45.151 1.00 53.34 89 LEU A N 1
ATOM 714 C CA . LEU A 1 89 ? -22.465 25.800 46.161 1.00 53.34 89 LEU A CA 1
ATOM 715 C C . LEU A 1 89 ? -21.562 26.978 45.749 1.00 53.34 89 LEU A C 1
ATOM 717 O O . LEU A 1 89 ? -20.340 26.916 45.832 1.00 53.34 89 LEU A O 1
ATOM 721 N N . LEU A 1 90 ? -22.207 28.120 45.511 1.00 55.47 90 LEU A N 1
ATOM 722 C CA . LEU A 1 90 ? -21.726 29.427 45.971 1.00 55.47 90 LEU A CA 1
ATOM 723 C C . LEU A 1 90 ? -22.947 30.291 46.321 1.00 55.47 90 LEU A C 1
ATOM 725 O O . LEU A 1 90 ? -23.245 31.275 45.662 1.00 55.47 90 LEU A O 1
ATOM 729 N N . ASP A 1 91 ? -23.675 29.857 47.349 1.00 51.84 91 ASP A N 1
ATOM 730 C CA . ASP A 1 91 ? -24.527 30.730 48.158 1.00 51.84 91 ASP A CA 1
ATOM 731 C C . ASP A 1 91 ? -24.104 30.528 49.612 1.00 51.84 91 ASP A C 1
ATOM 733 O O . ASP A 1 91 ? -24.505 29.556 50.262 1.00 51.84 91 ASP A O 1
ATOM 737 N N . ARG A 1 92 ? -23.209 31.404 50.075 1.00 42.00 92 ARG A N 1
ATOM 738 C CA . ARG A 1 92 ? -23.086 31.871 51.459 1.00 42.00 92 ARG A CA 1
ATOM 739 C C . ARG A 1 92 ? -22.091 33.017 51.543 1.00 42.00 92 ARG A C 1
ATOM 741 O O . ARG A 1 92 ? -20.955 32.833 51.059 1.00 42.00 92 ARG A O 1
#

Sequence (92 aa):
MPVGRHPQDKYLCHVEAYLEYTSRIVDTPLKVGHHKDPNHTFNPSMRFTKDKTKVARVSTISVYMVGITRLIKDFPLKKPSPKPQNHGLLDR

Radius of gyration: 22.65 Å; chains: 1; bounding box: 39×42×70 Å

Foldseek 3Di:
DPPPCDPVCCVVDPVNVLVVVCVQQPPDFAWDADPVGRVDTDGASAADSVDSNGHDDPVNVVVVVVVVVVVVVVDPPPDPPPDPDPPDDDDD

Secondary structure (DSSP, 8-state):
------TTGGGG-HHHHHHHHHHHH-SS---EEETTEEEEEE--S-B-SS-TTSB--HHHHHHHHHHHHHHHHTS---PPPPPP--------

pLDDT: mean 73.68, std 13.92, range [34.16, 90.31]